Protein AF-A0A7W0LR43-F1 (afdb_monomer)

Mean predicted aligned error: 3.04 Å

Sequence (47 aa):
MKFGIFYEHQLPRPWADDSEQTLIQHALEQVELADQLGIDVVWEVEH

Foldseek 3Di:
DADEEEDEQDQDDDDDPCSVVVSVVVVVVVVVVCVVVVHPYYHYDDD

Nearest PDB structures (foldseek):
  8je6-assembly1_B  TM=6.489E-01  e=1.418E+00  Anopheles culicifacies
  7ot2-assembly1_B  TM=6.313E-01  e=2.010E+00  Homo sapiens
  7ot2-assembly1_A  TM=6.494E-01  e=2.311E+00  Homo sapiens
  8je7-assembly1_A  TM=6.277E-01  e=6.575E+00  Anopheles culicifacies
  8je5-assembly1_B  TM=6.459E-01  e=8.104E+00  Anopheles culicifacies

Structure (mmCIF, N/CA/C/O backbone):
data_AF-A0A7W0LR43-F1
#
_entry.id   AF-A0A7W0LR43-F1
#
loop_
_atom_site.group_PDB
_atom_site.id
_atom_site.type_symbol
_atom_site.label_atom_id
_atom_site.label_alt_id
_atom_site.label_comp_id
_atom_site.label_asym_id
_atom_site.label_entity_id
_atom_site.label_seq_id
_atom_site.pdbx_PDB_ins_code
_atom_site.Cartn_x
_atom_site.Cartn_y
_atom_site.Cartn_z
_atom_site.occupancy
_atom_site.B_iso_or_equiv
_atom_site.auth_seq_id
_atom_site.auth_comp_id
_atom_site.auth_asym_id
_atom_site.auth_atom_id
_atom_site.pdbx_PDB_model_num
ATOM 1 N N . MET A 1 1 ? -12.018 -2.828 18.880 1.00 75.75 1 MET A N 1
ATOM 2 C CA . MET A 1 1 ? -10.553 -2.662 18.756 1.00 75.75 1 MET A CA 1
ATOM 3 C C . MET A 1 1 ? -10.308 -1.871 17.483 1.00 75.75 1 MET A C 1
ATOM 5 O O . MET A 1 1 ? -11.045 -2.117 16.540 1.00 75.75 1 MET A O 1
ATOM 9 N N . LYS A 1 2 ? -9.393 -0.896 17.474 1.00 83.12 2 LYS A N 1
ATOM 10 C CA . LYS A 1 2 ? -9.068 -0.122 16.264 1.00 83.12 2 LYS A CA 1
ATOM 11 C C . LYS 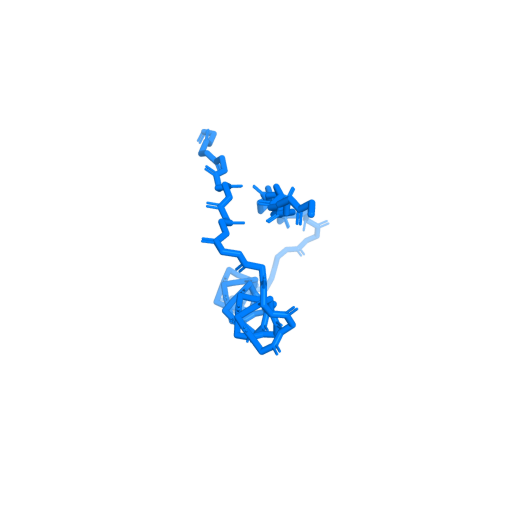A 1 2 ? -7.795 -0.687 15.645 1.00 83.12 2 LYS A C 1
ATOM 13 O O . LYS A 1 2 ? -6.836 -0.912 16.380 1.00 83.12 2 LYS A O 1
ATOM 18 N N . PHE A 1 3 ? -7.817 -0.928 14.341 1.00 88.56 3 PHE A N 1
ATOM 19 C CA . PHE A 1 3 ? -6.685 -1.436 13.573 1.00 88.56 3 PHE A CA 1
ATOM 20 C C . PHE A 1 3 ? -6.249 -0.384 12.554 1.00 88.56 3 PHE A C 1
ATOM 22 O O . PHE A 1 3 ? -7.077 0.383 12.070 1.00 88.56 3 PHE A O 1
ATOM 29 N N . GLY A 1 4 ? -4.953 -0.350 12.259 1.00 92.12 4 GLY A N 1
ATOM 30 C CA . GLY A 1 4 ? -4.359 0.475 11.211 1.00 92.12 4 GLY A CA 1
ATOM 31 C C . GLY A 1 4 ? -3.301 -0.332 10.469 1.00 92.12 4 GLY A C 1
ATOM 32 O O . GLY A 1 4 ? -2.757 -1.287 11.034 1.0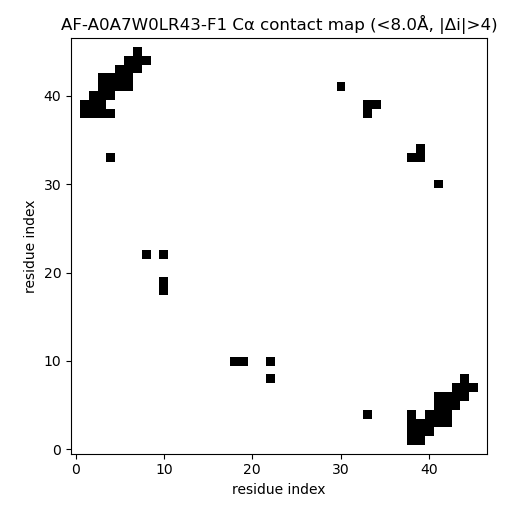0 92.12 4 GLY A O 1
ATOM 33 N N . ILE A 1 5 ? -3.025 0.040 9.222 1.00 92.69 5 ILE A N 1
ATOM 34 C CA . ILE A 1 5 ? -1.954 -0.553 8.416 1.00 92.69 5 ILE A CA 1
ATOM 35 C C . ILE A 1 5 ? -0.751 0.388 8.353 1.00 92.69 5 ILE A C 1
ATOM 37 O O . ILE A 1 5 ? -0.894 1.601 8.210 1.00 92.69 5 ILE A O 1
ATOM 41 N N . PHE A 1 6 ? 0.434 -0.195 8.501 1.00 92.81 6 PHE A N 1
ATOM 42 C CA . PHE A 1 6 ? 1.712 0.473 8.293 1.00 92.81 6 PHE A CA 1
ATOM 43 C C . PHE A 1 6 ? 2.257 0.018 6.949 1.00 92.81 6 PHE A C 1
ATOM 45 O O . PHE A 1 6 ? 2.318 -1.190 6.700 1.00 92.81 6 PHE A O 1
ATOM 52 N N . TYR A 1 7 ? 2.628 0.969 6.105 1.00 88.81 7 TYR A N 1
ATOM 53 C CA . TYR A 1 7 ? 3.070 0.692 4.755 1.00 88.81 7 TYR A CA 1
ATOM 54 C C . TYR A 1 7 ? 4.361 1.449 4.439 1.00 88.81 7 TYR A C 1
ATOM 56 O O . TYR A 1 7 ? 4.610 2.557 4.918 1.00 88.81 7 TYR A O 1
ATOM 64 N N . GLU A 1 8 ? 5.242 0.745 3.735 1.00 92.31 8 GLU A N 1
ATOM 65 C CA . GLU A 1 8 ? 6.577 1.192 3.367 1.00 92.31 8 GLU A CA 1
ATOM 66 C C . GLU A 1 8 ? 6.851 0.691 1.953 1.00 92.31 8 GLU A C 1
ATOM 68 O O . GLU A 1 8 ? 7.080 -0.503 1.724 1.00 92.31 8 GLU A O 1
ATOM 73 N N . HIS A 1 9 ? 6.806 1.608 0.992 1.00 93.00 9 HIS A N 1
ATOM 74 C CA . HIS A 1 9 ? 7.125 1.298 -0.391 1.00 93.00 9 HIS A CA 1
ATOM 75 C C . HIS A 1 9 ? 8.579 0.841 -0.544 1.00 93.00 9 HIS A C 1
ATOM 77 O O . HIS A 1 9 ? 9.529 1.572 -0.265 1.00 93.00 9 HIS A O 1
ATOM 83 N N . GLN A 1 10 ? 8.758 -0.368 -1.074 1.00 90.88 10 GLN A N 1
ATOM 84 C CA . GLN A 1 10 ? 10.063 -0.884 -1.469 1.00 90.88 10 GLN A CA 1
ATOM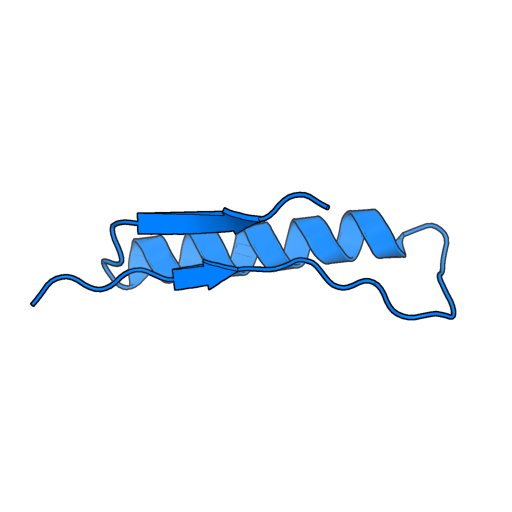 85 C C . GLN A 1 10 ? 10.079 -1.173 -2.965 1.00 90.88 10 GLN A C 1
ATOM 87 O O . GLN A 1 10 ? 9.226 -1.894 -3.479 1.00 90.88 10 GLN A O 1
ATOM 92 N N . LEU A 1 11 ? 11.100 -0.658 -3.654 1.00 94.25 11 LEU A N 1
ATOM 93 C CA . LEU A 1 11 ? 11.332 -0.927 -5.072 1.00 94.25 11 LEU A CA 1
ATOM 94 C C . LEU A 1 11 ? 12.737 -1.514 -5.288 1.00 94.25 11 LEU A C 1
ATOM 96 O O . LEU A 1 11 ? 13.660 -0.801 -5.696 1.00 94.25 11 LEU A O 1
ATOM 100 N N . PRO A 1 12 ? 12.956 -2.806 -4.977 1.00 93.50 12 PRO A N 1
ATOM 101 C CA . PRO A 1 12 ? 14.245 -3.450 -5.205 1.00 93.50 12 PRO A CA 1
ATOM 1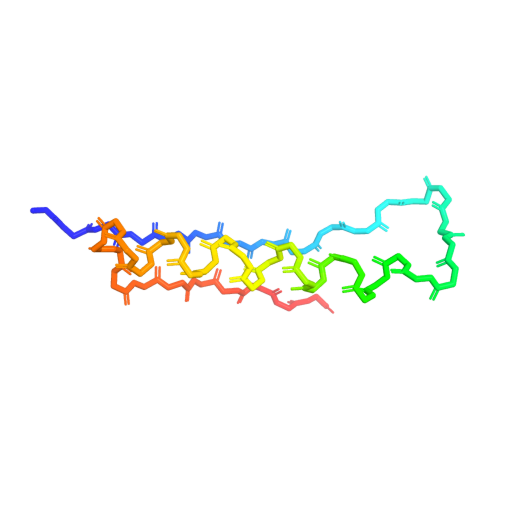02 C C . PRO A 1 12 ? 14.548 -3.586 -6.707 1.00 93.50 12 PRO A C 1
ATOM 104 O O . PRO A 1 12 ? 13.651 -3.700 -7.536 1.00 93.50 12 PRO A O 1
ATOM 107 N N . ARG A 1 13 ? 15.838 -3.571 -7.062 1.00 94.25 13 ARG A N 1
ATOM 108 C CA . ARG A 1 13 ? 16.315 -3.697 -8.452 1.00 94.25 13 ARG A CA 1
ATOM 109 C C . ARG A 1 13 ? 16.289 -5.154 -8.942 1.00 94.25 13 ARG A C 1
ATOM 111 O O . ARG A 1 13 ? 16.485 -6.051 -8.120 1.00 94.25 13 ARG A O 1
ATOM 118 N N . PRO A 1 14 ? 16.189 -5.399 -10.267 1.00 94.25 14 PRO A N 1
ATOM 119 C CA . PRO A 1 14 ? 16.166 -4.426 -11.373 1.00 94.25 14 PRO A CA 1
ATOM 120 C C . PRO A 1 14 ? 14.789 -3.785 -11.607 1.00 94.25 14 PRO A C 1
ATOM 122 O O . PRO A 1 14 ? 13.769 -4.386 -11.297 1.00 94.25 14 PRO A O 1
ATOM 125 N N . TRP A 1 15 ? 14.778 -2.577 -12.178 1.00 96.81 15 TRP A N 1
ATOM 126 C CA . TRP A 1 15 ? 13.558 -1.823 -12.490 1.00 96.81 15 TRP A CA 1
ATOM 127 C C . TRP A 1 15 ? 13.245 -1.863 -13.987 1.00 96.81 15 TRP A C 1
ATOM 129 O O . TRP A 1 15 ? 14.158 -1.878 -14.815 1.00 96.81 15 TRP A O 1
ATOM 139 N N . ALA A 1 16 ? 11.958 -1.842 -14.303 1.00 96.69 16 ALA A N 1
ATOM 140 C CA . ALA A 1 16 ? 11.399 -1.537 -15.613 1.00 96.69 16 ALA A CA 1
ATOM 141 C C . ALA A 1 16 ? 10.792 -0.122 -15.606 1.00 96.69 16 ALA A C 1
ATOM 143 O O . ALA A 1 16 ? 10.592 0.465 -14.540 1.00 96.69 16 ALA A O 1
ATOM 144 N N . ASP A 1 17 ? 10.480 0.413 -16.788 1.00 97.38 17 ASP A N 1
ATOM 145 C CA . ASP A 1 17 ? 9.946 1.775 -16.951 1.00 97.38 17 ASP A CA 1
ATOM 146 C C . ASP A 1 17 ? 8.630 2.010 -16.178 1.00 97.38 17 ASP A C 1
ATOM 148 O O . ASP A 1 17 ? 8.317 3.138 -15.808 1.00 97.38 17 ASP A O 1
ATOM 152 N N . ASP A 1 18 ? 7.874 0.948 -15.893 1.00 97.56 18 ASP A N 1
ATOM 153 C CA . ASP A 1 18 ? 6.580 0.958 -15.205 1.00 97.56 18 ASP A CA 1
ATOM 154 C C . ASP A 1 18 ? 6.649 0.530 -13.728 1.00 97.56 18 ASP A C 1
ATOM 156 O O . ASP A 1 18 ? 5.613 0.420 -13.067 1.00 97.56 18 ASP A O 1
ATOM 160 N N . SER A 1 19 ? 7.843 0.274 -13.182 1.00 96.81 19 SER A N 1
ATOM 161 C CA . SER A 1 19 ? 7.988 -0.316 -11.843 1.00 96.81 19 SER A CA 1
ATOM 162 C C . SER A 1 19 ? 7.436 0.574 -10.728 1.00 96.81 19 SER A C 1
ATOM 164 O O . SER A 1 19 ? 6.757 0.078 -9.833 1.00 96.81 19 SER A O 1
ATOM 166 N N . GLU A 1 20 ? 7.671 1.885 -10.797 1.00 95.50 20 GLU A N 1
ATOM 1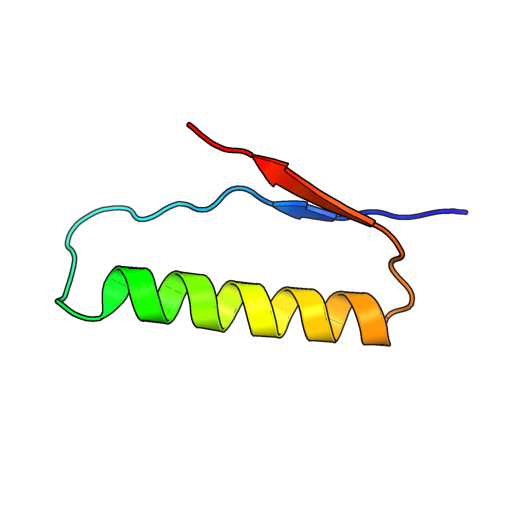67 C CA . GLU A 1 20 ? 7.133 2.845 -9.825 1.00 95.50 20 GLU A CA 1
ATOM 168 C C . GLU A 1 20 ? 5.614 3.003 -9.970 1.00 95.50 20 GLU A C 1
ATOM 170 O O . GLU A 1 20 ? 4.886 2.940 -8.984 1.00 95.50 20 GLU A O 1
ATOM 175 N N . GLN A 1 21 ? 5.112 3.116 -11.203 1.00 97.00 21 GLN A N 1
ATOM 176 C CA . GLN A 1 21 ? 3.672 3.200 -11.453 1.00 97.00 21 GLN A CA 1
ATOM 177 C C . GLN A 1 21 ? 2.940 1.958 -10.927 1.00 97.00 21 GLN A C 1
ATOM 179 O O . GLN A 1 21 ? 1.899 2.077 -10.285 1.00 97.00 21 GLN A O 1
ATOM 184 N N . THR A 1 22 ? 3.497 0.772 -11.174 1.00 96.50 22 THR A N 1
ATOM 185 C CA . THR A 1 22 ? 2.943 -0.502 -10.703 1.00 96.50 22 THR A CA 1
ATOM 186 C C . THR A 1 22 ? 2.940 -0.576 -9.180 1.00 96.50 22 THR A C 1
ATOM 188 O O . THR A 1 22 ? 1.947 -0.993 -8.588 1.00 96.50 22 THR A O 1
ATOM 191 N N . LEU A 1 23 ? 4.024 -0.134 -8.535 1.00 95.81 23 LEU A N 1
ATOM 192 C CA . LEU A 1 23 ? 4.123 -0.078 -7.079 1.00 95.81 23 LEU A CA 1
ATOM 193 C C . LEU A 1 23 ? 2.998 0.772 -6.474 1.00 95.81 23 LEU A C 1
ATOM 195 O O . LEU A 1 23 ? 2.290 0.301 -5.586 1.00 95.81 23 LEU A O 1
ATOM 199 N N . ILE A 1 24 ? 2.785 1.979 -7.002 1.00 95.44 24 ILE A N 1
ATOM 200 C CA . ILE A 1 24 ? 1.726 2.876 -6.522 1.00 95.44 24 ILE A CA 1
ATOM 201 C C . ILE A 1 24 ? 0.334 2.315 -6.828 1.00 95.44 24 ILE A C 1
ATOM 203 O O . ILE A 1 24 ? -0.556 2.395 -5.985 1.00 95.44 24 ILE A O 1
ATOM 207 N N . GLN A 1 25 ? 0.128 1.700 -7.995 1.00 97.56 25 GLN A N 1
ATOM 208 C CA . GLN A 1 25 ? -1.157 1.088 -8.337 1.00 97.56 25 GLN A CA 1
ATOM 209 C C . GLN A 1 25 ? -1.521 -0.046 -7.366 1.00 97.56 25 GLN A C 1
ATOM 211 O O . GLN A 1 25 ? -2.647 -0.088 -6.873 1.00 97.56 25 GLN A O 1
ATOM 216 N N . HIS A 1 26 ? -0.563 -0.911 -7.021 1.00 95.69 26 HIS A N 1
ATOM 217 C CA . HIS A 1 26 ? -0.771 -1.952 -6.012 1.00 95.69 26 HIS A CA 1
ATOM 218 C C . HIS A 1 26 ? -1.039 -1.372 -4.619 1.00 95.69 26 HIS A C 1
ATOM 220 O O . HIS A 1 26 ? -1.862 -1.910 -3.880 1.00 95.69 26 HIS A O 1
ATOM 226 N N . ALA A 1 27 ? -0.374 -0.277 -4.248 1.00 95.38 27 ALA A N 1
ATOM 227 C CA . ALA A 1 27 ? -0.628 0.397 -2.980 1.00 95.38 27 ALA A CA 1
ATOM 228 C C . ALA A 1 27 ? -2.065 0.930 -2.902 1.00 95.38 27 ALA A C 1
ATOM 230 O O . ALA A 1 27 ? -2.744 0.732 -1.896 1.00 95.38 27 ALA A O 1
ATOM 231 N N . LEU A 1 28 ? -2.569 1.536 -3.983 1.00 96.00 28 LEU A N 1
ATOM 232 C CA . LEU A 1 28 ? -3.954 2.007 -4.063 1.00 96.00 28 LEU A CA 1
ATOM 233 C C . LEU A 1 28 ? -4.963 0.861 -3.921 1.00 96.00 28 LEU A C 1
ATOM 235 O O . LEU A 1 28 ? -5.929 0.997 -3.173 1.00 96.00 28 LEU A O 1
ATOM 239 N N . GLU A 1 29 ? -4.716 -0.279 -4.570 1.00 96.88 29 GLU A N 1
ATOM 240 C CA . GLU A 1 29 ? -5.554 -1.480 -4.425 1.00 96.88 29 GLU A CA 1
ATOM 241 C C . GLU A 1 29 ? -5.577 -1.992 -2.975 1.00 96.88 29 GLU A C 1
ATOM 243 O O . GLU A 1 29 ? -6.621 -2.398 -2.461 1.00 96.88 29 GLU A O 1
ATOM 248 N N . GLN A 1 30 ? -4.438 -1.941 -2.280 1.00 94.94 30 GLN A N 1
ATOM 249 C CA . GLN A 1 30 ? -4.349 -2.331 -0.872 1.00 94.94 30 GLN A CA 1
ATOM 250 C C . GLN A 1 30 ? -5.077 -1.351 0.054 1.00 94.94 30 GLN A C 1
ATOM 252 O O . GLN A 1 30 ? -5.719 -1.788 1.011 1.00 94.94 30 GLN A O 1
ATOM 257 N N . VAL A 1 31 ? -5.023 -0.049 -0.235 1.00 95.62 31 VAL A N 1
ATOM 258 C CA . VAL A 1 31 ? -5.770 0.979 0.505 1.00 95.62 31 VAL A CA 1
ATOM 259 C C . VAL A 1 31 ? -7.277 0.806 0.311 1.00 95.62 31 VAL A C 1
ATOM 261 O O . VAL A 1 31 ? -8.018 0.854 1.290 1.00 95.62 31 VAL A O 1
ATOM 264 N N . GLU A 1 32 ? -7.739 0.542 -0.913 1.00 96.94 32 GLU A N 1
ATOM 265 C CA . GLU A 1 32 ? -9.156 0.270 -1.186 1.00 96.94 32 GLU A CA 1
ATOM 266 C C . GLU A 1 32 ? -9.643 -0.974 -0.433 1.00 96.94 32 GLU A C 1
ATOM 268 O O . GLU A 1 32 ? -10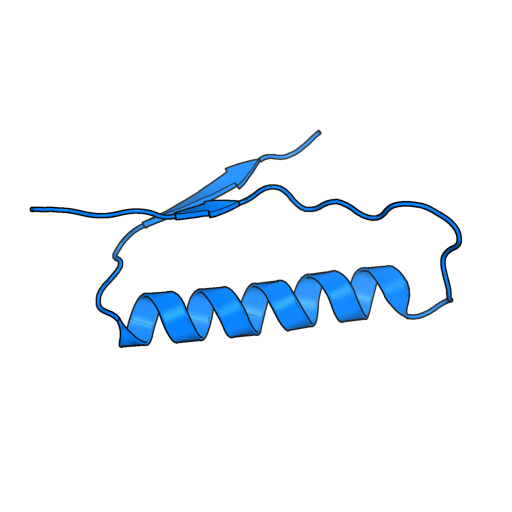.707 -0.959 0.190 1.00 96.94 32 GLU A O 1
ATOM 273 N N . LEU A 1 33 ? -8.842 -2.042 -0.418 1.00 96.12 33 LEU A N 1
ATOM 274 C CA . LEU A 1 33 ? -9.155 -3.234 0.362 1.00 96.12 33 LEU A CA 1
ATOM 275 C C . LEU A 1 33 ? -9.201 -2.935 1.869 1.00 96.12 33 LEU A C 1
ATOM 277 O O . LEU A 1 33 ? -10.079 -3.440 2.568 1.00 96.12 33 LEU A O 1
ATOM 281 N N . ALA A 1 34 ? -8.277 -2.123 2.385 1.00 95.56 34 ALA A N 1
ATOM 282 C CA . ALA A 1 34 ? -8.255 -1.738 3.793 1.00 95.56 34 ALA A CA 1
ATOM 283 C C . ALA A 1 34 ? -9.526 -0.966 4.194 1.00 95.56 34 ALA A C 1
ATOM 285 O O . ALA A 1 34 ? -10.116 -1.275 5.233 1.00 95.56 34 ALA A O 1
ATOM 286 N N . ASP A 1 35 ? -9.990 -0.045 3.346 1.00 95.38 35 ASP A N 1
ATOM 287 C CA . ASP A 1 35 ? -11.250 0.684 3.534 1.00 95.38 35 ASP A CA 1
ATOM 288 C C . ASP A 1 35 ? -12.453 -0.275 3.572 1.00 95.38 35 ASP A C 1
ATOM 290 O O . ASP A 1 35 ? -13.243 -0.261 4.519 1.00 95.38 35 ASP A O 1
ATOM 294 N N . GLN A 1 36 ? -12.535 -1.214 2.621 1.00 96.88 36 GLN A N 1
ATOM 295 C CA . GLN A 1 36 ? -13.595 -2.233 2.586 1.00 96.88 36 GLN A CA 1
ATOM 296 C C . GLN A 1 36 ? -13.611 -3.135 3.831 1.00 96.88 36 GLN A C 1
ATOM 298 O O . GLN A 1 36 ? -14.671 -3.606 4.251 1.00 96.88 36 GLN A O 1
ATOM 303 N N . LEU A 1 37 ? -12.445 -3.381 4.432 1.00 95.38 37 LEU A N 1
ATOM 304 C CA . LEU A 1 37 ? -12.293 -4.174 5.653 1.00 95.38 37 LEU A CA 1
ATOM 305 C C . LEU A 1 37 ? -12.540 -3.367 6.942 1.00 95.38 37 LEU A C 1
ATOM 307 O O . LEU A 1 37 ? -12.497 -3.944 8.032 1.00 95.38 37 LEU A O 1
ATOM 311 N N . GLY A 1 38 ? -12.825 -2.064 6.842 1.00 95.31 38 GLY A N 1
ATOM 312 C CA . GLY A 1 38 ? -13.086 -1.186 7.984 1.00 95.31 38 GLY A CA 1
ATOM 313 C C . GLY A 1 38 ? -11.825 -0.792 8.758 1.00 95.31 38 GLY A C 1
ATOM 314 O O . GLY A 1 38 ? -11.879 -0.622 9.977 1.00 95.31 38 GLY A O 1
ATOM 315 N N . ILE A 1 39 ? -10.678 -0.709 8.079 1.00 95.94 39 ILE A N 1
ATOM 316 C CA . ILE A 1 39 ? -9.424 -0.207 8.646 1.00 95.94 39 ILE A CA 1
ATOM 317 C C . ILE A 1 39 ? -9.367 1.304 8.423 1.00 95.94 39 ILE A C 1
ATOM 319 O O . ILE A 1 39 ? -9.225 1.775 7.302 1.00 95.94 39 ILE A O 1
ATOM 323 N N . ASP A 1 40 ? -9.433 2.066 9.512 1.00 92.75 40 ASP A N 1
ATOM 324 C CA . ASP A 1 40 ? -9.618 3.522 9.445 1.00 92.75 40 ASP A CA 1
ATOM 325 C C . ASP A 1 40 ? -8.326 4.316 9.164 1.00 92.75 40 ASP A C 1
ATOM 327 O O . ASP A 1 40 ? -8.379 5.527 8.946 1.00 92.75 40 ASP A O 1
ATOM 331 N N . VAL A 1 41 ? -7.150 3.685 9.280 1.00 94.06 41 VAL A N 1
ATOM 332 C CA . VAL A 1 41 ? -5.855 4.388 9.279 1.00 94.06 41 VAL A CA 1
ATOM 333 C C . VAL A 1 41 ? -4.820 3.657 8.433 1.00 94.06 41 VAL A C 1
ATOM 335 O O . VAL A 1 41 ? -4.560 2.470 8.641 1.00 94.06 41 VAL A O 1
ATOM 338 N N . VAL A 1 42 ? -4.162 4.420 7.559 1.00 93.38 42 VAL A N 1
ATOM 339 C CA . VAL A 1 42 ? -2.960 4.030 6.817 1.00 93.38 42 VAL A CA 1
ATOM 340 C C . VAL A 1 42 ? -1.829 4.972 7.210 1.00 93.38 42 VAL A C 1
ATOM 342 O O . VAL A 1 42 ? -2.008 6.190 7.199 1.00 93.38 42 VAL A O 1
ATOM 345 N N . TRP A 1 43 ? -0.682 4.417 7.588 1.00 94.56 43 TRP A N 1
ATOM 346 C CA . TRP A 1 43 ? 0.536 5.176 7.850 1.00 94.56 43 TRP A CA 1
ATOM 347 C C . TRP A 1 43 ? 1.583 4.832 6.799 1.00 94.56 43 TRP A C 1
ATOM 349 O O . TRP A 1 43 ? 2.099 3.715 6.806 1.00 94.56 43 TRP A O 1
ATOM 359 N N . GLU A 1 44 ? 1.897 5.805 5.948 1.00 92.62 44 GLU A N 1
ATOM 360 C CA . GLU A 1 44 ? 2.944 5.696 4.935 1.00 92.62 44 GLU A CA 1
ATOM 361 C C . GLU A 1 44 ? 4.222 6.378 5.414 1.00 92.62 44 GLU A C 1
ATOM 363 O O . GLU A 1 44 ? 4.169 7.475 5.979 1.00 92.62 44 GLU A O 1
ATOM 368 N N . VAL A 1 45 ? 5.368 5.739 5.192 1.00 91.69 45 VAL A N 1
ATOM 369 C CA . VAL A 1 45 ? 6.679 6.329 5.487 1.00 91.69 45 VAL A CA 1
ATOM 370 C C . VAL A 1 45 ? 7.365 6.840 4.224 1.00 91.69 45 VAL A C 1
ATOM 372 O O . VAL A 1 45 ? 7.302 6.222 3.167 1.00 91.69 45 VAL A O 1
ATOM 375 N N . GLU A 1 46 ? 8.049 7.973 4.361 1.00 82.06 46 GLU A N 1
ATOM 376 C CA . GLU A 1 46 ? 8.896 8.581 3.332 1.00 82.06 46 GLU A CA 1
ATOM 377 C C . GLU A 1 46 ? 10.370 8.441 3.754 1.00 82.0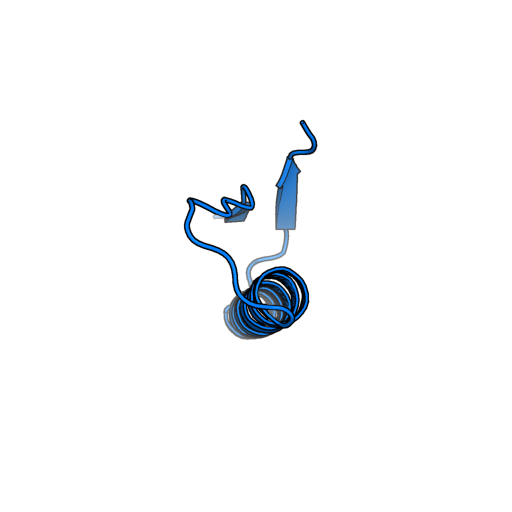6 46 GLU A C 1
ATOM 379 O O . GLU A 1 46 ? 10.680 8.578 4.944 1.00 82.06 46 GLU A O 1
ATOM 384 N N . HIS A 1 47 ? 11.262 8.154 2.796 1.00 73.06 47 HIS A N 1
ATOM 385 C CA . HIS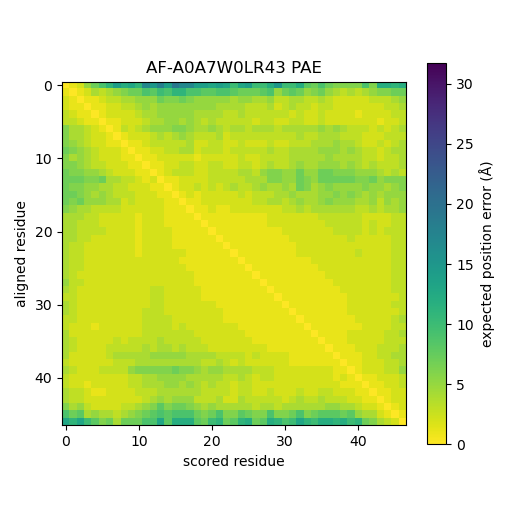 A 1 47 ? 12.718 8.031 2.988 1.00 73.06 47 HIS A CA 1
ATOM 386 C C . HIS A 1 47 ? 13.485 9.108 2.228 1.00 73.06 47 HIS A C 1
ATOM 388 O O . HIS A 1 47 ? 13.127 9.364 1.057 1.00 73.06 47 HIS A O 1
#

pLDDT: mean 93.31, std 5.12, range [73.06, 97.56]

Secondary structure (DSSP, 8-state):
---EEEE----PSS--TTHHHHHHHHHHHHHH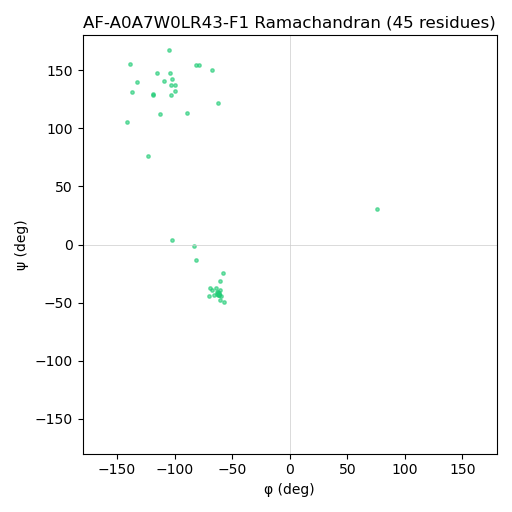HHHHTT--EEEE---

Radius of gyration: 12.55 Å; Cα contacts (8 Å, |Δi|>4): 34; chains: 1; bounding box: 30×13×36 Å

Solvent-accessible surface area (backbone atoms only — not comparable to full-atom values): 3134 Å² total; per-residue (Å²): 137,90,58,66,47,80,48,71,92,77,84,75,80,85,78,60,100,54,47,66,62,51,52,52,53,54,50,50,54,51,49,54,51,35,50,76,71,69,37,85,42,79,47,79,65,86,134